Protein AF-A0A3C1FXZ4-F1 (afdb_monomer_lite)

Foldseek 3Di:
DPPDPVVVVVVVVVVVVVVVPPPPPPPPPQFWFKKWKAQADVVVVRTDDIDTHSDLVCQQVVSVVVDVVNVLFMKIWGQDPVRWIWIATSVRDIDTDD

Structure (mmCIF, N/CA/C/O backbone):
data_AF-A0A3C1FXZ4-F1
#
_entry.id   AF-A0A3C1FXZ4-F1
#
loop_
_atom_site.group_PDB
_atom_site.id
_atom_site.type_symbol
_atom_site.label_atom_id
_atom_site.label_alt_id
_atom_site.label_comp_id
_atom_site.label_asym_id
_atom_site.label_entity_id
_atom_site.label_seq_id
_atom_site.pdbx_PDB_ins_code
_atom_site.Cartn_x
_atom_site.Cartn_y
_atom_site.Cartn_z
_atom_site.occupancy
_atom_site.B_iso_or_equiv
_atom_site.auth_seq_id
_atom_site.auth_comp_id
_atom_site.auth_asym_id
_atom_site.auth_atom_id
_atom_site.pdbx_PDB_model_num
ATOM 1 N N . MET A 1 1 ? 22.016 32.317 -68.141 1.00 50.09 1 MET A N 1
ATOM 2 C CA . MET A 1 1 ? 22.184 32.173 -66.675 1.00 50.09 1 MET A CA 1
ATOM 3 C C . MET A 1 1 ? 20.993 31.404 -66.102 1.00 50.09 1 MET A C 1
ATOM 5 O O . MET A 1 1 ? 19.947 32.002 -65.916 1.00 50.09 1 MET A O 1
AT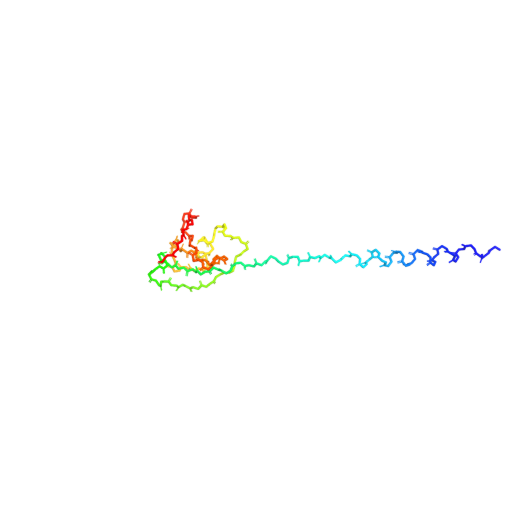OM 9 N N . ARG A 1 2 ? 21.067 30.071 -65.937 1.00 53.06 2 ARG A N 1
ATOM 10 C CA . ARG A 1 2 ? 19.924 29.267 -65.429 1.00 53.06 2 ARG A CA 1
ATOM 11 C C . ARG A 1 2 ? 20.315 27.857 -64.944 1.00 53.06 2 ARG A C 1
ATOM 13 O O . ARG A 1 2 ? 19.572 26.907 -65.144 1.00 53.06 2 ARG A O 1
ATOM 20 N N . ARG A 1 3 ? 21.517 27.681 -64.378 1.00 48.56 3 ARG A N 1
ATOM 21 C CA . ARG A 1 3 ? 22.031 26.344 -63.990 1.00 48.56 3 ARG A CA 1
ATOM 22 C C . ARG A 1 3 ? 22.406 26.183 -62.512 1.00 48.56 3 ARG A C 1
ATOM 24 O O . ARG A 1 3 ? 22.683 25.068 -62.092 1.00 48.56 3 ARG A O 1
ATOM 31 N N . THR A 1 4 ? 22.372 27.248 -61.712 1.00 46.66 4 THR A N 1
ATOM 32 C CA . THR A 1 4 ? 22.908 27.215 -60.337 1.00 46.66 4 THR A CA 1
ATOM 33 C C . THR A 1 4 ? 21.856 26.940 -59.254 1.00 46.66 4 THR A C 1
ATOM 35 O O . THR A 1 4 ? 22.208 26.469 -58.182 1.00 46.66 4 THR A O 1
ATOM 38 N N . ILE A 1 5 ? 20.566 27.165 -59.532 1.00 50.81 5 ILE A N 1
ATOM 39 C CA . ILE A 1 5 ? 19.485 27.080 -58.523 1.00 50.81 5 ILE A CA 1
ATOM 40 C C . ILE A 1 5 ? 19.075 25.622 -58.228 1.00 50.81 5 ILE A C 1
ATOM 42 O O . ILE A 1 5 ? 18.659 25.297 -57.121 1.00 50.81 5 ILE A O 1
ATOM 46 N N . VAL A 1 6 ? 19.257 24.708 -59.187 1.00 49.50 6 VAL A N 1
ATOM 47 C CA . VAL A 1 6 ? 18.753 23.323 -59.087 1.00 49.50 6 VAL A CA 1
ATOM 48 C C . VAL A 1 6 ? 19.588 22.453 -58.133 1.00 49.50 6 VAL A C 1
ATOM 50 O O . VAL A 1 6 ? 19.062 21.530 -57.523 1.00 49.50 6 VAL A O 1
ATOM 53 N N . LYS A 1 7 ? 20.877 22.768 -57.937 1.00 46.19 7 LYS A N 1
ATOM 54 C CA . LYS A 1 7 ? 21.773 21.982 -57.065 1.00 46.19 7 LYS A CA 1
ATOM 55 C C . LYS A 1 7 ? 21.534 22.202 -55.566 1.00 46.19 7 LYS A C 1
ATOM 57 O O . LYS A 1 7 ? 21.790 21.290 -54.791 1.00 46.19 7 LYS A O 1
ATOM 62 N N . GLY A 1 8 ? 21.030 23.371 -55.158 1.00 43.78 8 GLY A N 1
ATOM 63 C CA . GLY A 1 8 ? 2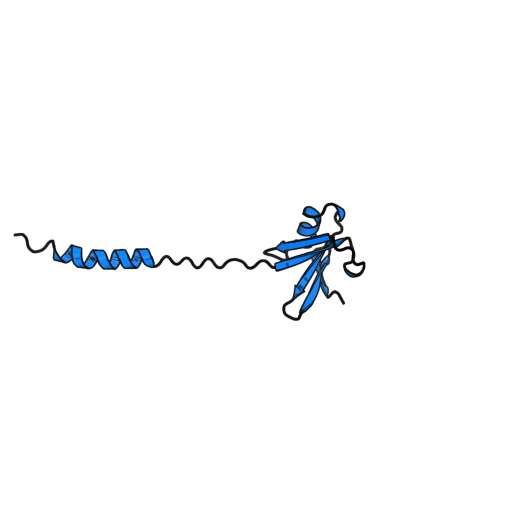0.750 23.664 -53.744 1.00 43.78 8 GLY A CA 1
ATOM 64 C C . GLY A 1 8 ? 19.509 22.941 -53.210 1.00 43.78 8 GLY A C 1
ATOM 65 O O . GLY A 1 8 ? 19.488 22.509 -52.064 1.00 43.78 8 GLY A O 1
ATOM 66 N N . ILE A 1 9 ? 18.501 22.739 -54.062 1.00 50.88 9 ILE A N 1
ATOM 67 C CA . ILE A 1 9 ? 17.213 22.139 -53.678 1.00 50.88 9 ILE A CA 1
ATOM 68 C C . ILE A 1 9 ? 17.340 20.623 -53.462 1.00 50.88 9 ILE A C 1
ATOM 70 O O . ILE A 1 9 ? 16.741 20.078 -52.541 1.00 50.88 9 ILE A O 1
ATOM 74 N N . ILE A 1 10 ? 18.169 19.940 -54.257 1.00 52.41 10 ILE A N 1
ATOM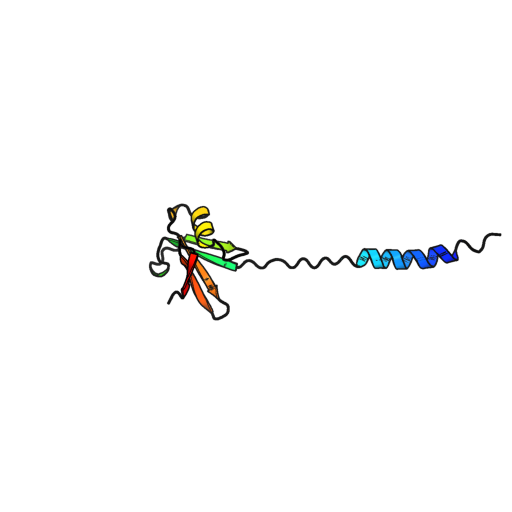 75 C CA . ILE A 1 10 ? 18.297 18.471 -54.220 1.00 52.41 10 ILE A CA 1
ATOM 76 C C . ILE A 1 10 ? 18.998 17.979 -52.939 1.00 52.41 10 ILE A C 1
ATOM 78 O O . ILE A 1 10 ? 18.750 16.862 -52.498 1.00 52.41 10 ILE A O 1
ATOM 82 N N . ILE A 1 11 ? 19.833 18.812 -52.309 1.00 53.47 11 ILE A N 1
ATOM 83 C CA . ILE A 1 11 ? 20.566 18.452 -51.081 1.00 53.47 11 ILE A CA 1
ATOM 84 C C . ILE A 1 11 ? 19.774 18.831 -49.818 1.00 53.47 11 ILE A C 1
ATOM 86 O O . ILE A 1 11 ? 19.856 18.136 -48.809 1.00 53.47 11 ILE A O 1
ATOM 90 N N . PHE A 1 12 ? 18.963 19.892 -49.867 1.00 50.50 12 PHE A N 1
ATOM 91 C CA . PHE A 1 12 ? 18.199 20.358 -48.703 1.00 50.50 12 PHE A CA 1
ATOM 92 C C . PHE A 1 12 ? 16.989 19.474 -48.363 1.00 50.50 12 PHE A C 1
ATOM 94 O O . PHE A 1 12 ? 16.684 19.279 -47.189 1.00 50.50 12 PHE A O 1
ATOM 101 N N . VAL A 1 13 ? 16.317 18.905 -49.367 1.00 56.09 13 VAL A N 1
ATOM 102 C CA . VAL A 1 13 ? 15.109 18.080 -49.175 1.00 56.09 13 VAL A CA 1
ATOM 103 C C . VAL A 1 13 ? 15.355 16.789 -48.367 1.00 56.09 13 VAL A C 1
ATOM 105 O O . VAL A 1 13 ? 14.583 16.543 -47.439 1.00 56.09 13 VAL A O 1
ATOM 108 N N . PRO A 1 14 ? 16.406 15.977 -48.611 1.00 55.22 14 PRO A N 1
ATOM 109 C CA . PRO A 1 14 ? 16.616 14.752 -47.831 1.00 55.22 14 PRO A CA 1
ATOM 110 C C . PRO A 1 14 ? 17.042 15.018 -46.377 1.00 55.22 14 PRO A C 1
ATOM 112 O O . PRO A 1 14 ? 16.708 14.236 -45.491 1.00 55.22 14 PRO A O 1
ATOM 115 N N . ILE A 1 15 ? 17.731 16.132 -46.101 1.00 57.56 15 ILE A N 1
ATOM 116 C CA . ILE A 1 15 ? 18.205 16.477 -44.748 1.00 57.56 15 ILE A CA 1
ATOM 117 C C . ILE A 1 15 ? 17.044 16.940 -43.857 1.00 57.56 15 ILE A C 1
ATOM 119 O O . ILE A 1 15 ? 16.947 16.531 -42.700 1.00 57.56 15 ILE A O 1
ATOM 123 N N . VAL A 1 16 ? 16.124 17.741 -44.404 1.00 57.66 16 VAL A N 1
ATOM 124 C CA . VAL A 1 16 ? 14.911 18.172 -43.688 1.00 57.66 16 VAL A CA 1
ATOM 125 C C . VAL A 1 16 ? 13.966 16.987 -43.443 1.00 57.66 16 VAL A C 1
ATOM 127 O O . VAL A 1 16 ? 13.338 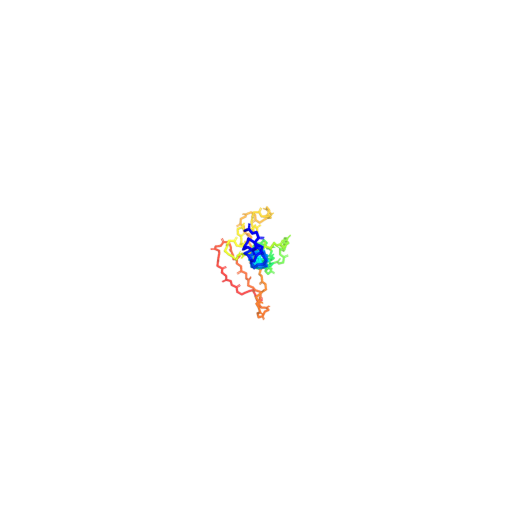16.914 -42.389 1.00 57.66 16 VAL A O 1
ATOM 130 N N . PHE A 1 17 ? 13.917 16.015 -44.361 1.00 59.31 17 PHE A N 1
ATOM 131 C CA . PHE A 1 17 ? 13.110 14.802 -44.200 1.00 59.31 17 PHE A CA 1
ATOM 132 C C . PHE A 1 17 ? 13.644 13.869 -43.095 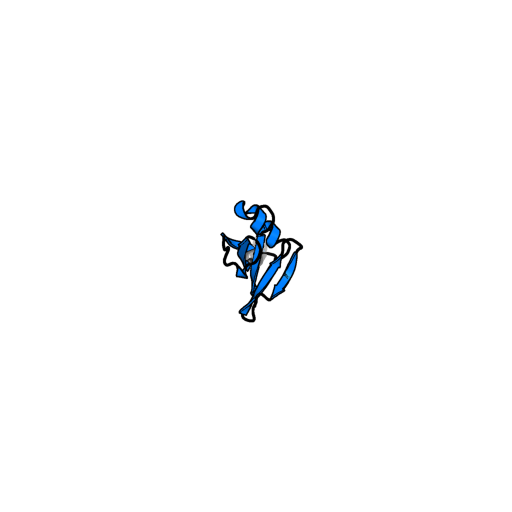1.00 59.31 17 PHE A C 1
ATOM 134 O O . PHE A 1 17 ? 12.856 13.336 -42.318 1.00 59.31 17 PHE A O 1
ATOM 141 N N . CYS A 1 18 ? 14.967 13.735 -42.940 1.00 57.12 18 CYS A N 1
ATOM 142 C CA . CYS A 1 18 ? 15.557 12.978 -41.826 1.00 57.12 18 CYS A CA 1
ATOM 143 C C . CYS A 1 18 ? 15.328 13.633 -40.452 1.00 57.12 18 CYS A C 1
ATOM 145 O O . CYS A 1 18 ? 15.137 12.923 -39.468 1.00 57.12 18 CYS A O 1
ATOM 147 N N . LEU A 1 19 ? 15.307 14.969 -40.367 1.00 56.78 19 LEU A N 1
ATOM 148 C CA . LEU A 1 19 ? 15.052 15.681 -39.106 1.00 56.78 19 LEU A CA 1
ATOM 149 C C . LEU A 1 19 ? 13.593 15.566 -38.628 1.00 56.78 19 LEU A C 1
ATOM 151 O O . LEU A 1 19 ? 13.346 15.630 -37.426 1.00 56.78 19 LEU A O 1
ATOM 155 N N . LEU A 1 20 ? 12.639 15.340 -39.537 1.00 55.56 20 LEU A N 1
ATOM 156 C CA . LEU A 1 20 ? 11.226 15.129 -39.195 1.00 55.56 20 LEU A CA 1
ATOM 157 C C . LEU A 1 20 ? 10.924 13.709 -38.684 1.00 55.56 20 LEU A C 1
ATOM 159 O O . LEU A 1 20 ? 9.959 13.524 -37.950 1.00 55.56 20 LEU A O 1
ATOM 163 N N . LEU A 1 21 ? 11.751 12.715 -39.025 1.00 55.81 21 LEU A N 1
ATOM 164 C CA . LEU A 1 21 ? 11.567 11.319 -38.600 1.00 55.81 21 LEU A CA 1
ATOM 165 C C . LEU A 1 21 ? 12.231 10.994 -37.248 1.00 55.81 21 LEU A C 1
ATOM 167 O O . LEU A 1 21 ? 11.997 9.925 -36.693 1.00 55.81 21 LEU A O 1
ATOM 171 N N . GLY A 1 22 ? 13.045 11.905 -36.701 1.00 55.09 22 GLY A N 1
ATOM 172 C CA . GLY A 1 22 ? 13.795 11.693 -35.455 1.00 55.09 22 GLY A CA 1
ATOM 173 C C . GLY A 1 22 ? 12.995 11.867 -34.159 1.00 55.09 22 GLY A C 1
ATOM 174 O O . GLY A 1 22 ? 13.556 11.722 -33.078 1.00 55.09 22 GLY A O 1
ATOM 175 N N . GLN A 1 23 ? 11.701 12.183 -34.233 1.00 55.22 23 GLN A N 1
ATOM 176 C CA . GLN A 1 23 ? 10.847 12.405 -33.062 1.00 55.22 23 GLN A CA 1
ATOM 177 C C . GLN A 1 23 ? 10.175 11.092 -32.619 1.00 55.22 23 GLN A C 1
ATOM 179 O O . GLN A 1 23 ? 8.965 11.045 -32.412 1.00 55.22 23 GLN A O 1
ATOM 184 N N . VAL A 1 24 ? 10.936 10.002 -32.477 1.00 57.09 24 VAL A N 1
ATOM 185 C CA . VAL A 1 24 ? 10.467 8.860 -31.676 1.00 57.09 24 VAL A CA 1
ATOM 186 C C . VAL A 1 24 ? 10.569 9.269 -30.213 1.00 57.09 24 VAL A C 1
ATOM 188 O O . VAL A 1 24 ? 11.563 9.031 -29.534 1.00 57.09 24 VAL A O 1
ATOM 191 N N . ILE A 1 25 ? 9.546 9.982 -29.743 1.00 59.84 25 ILE A N 1
ATOM 192 C CA . ILE A 1 25 ? 9.331 10.202 -28.319 1.00 59.84 25 ILE A CA 1
ATOM 193 C C . ILE A 1 25 ? 9.017 8.821 -27.754 1.00 59.84 25 ILE A C 1
ATOM 195 O O . ILE A 1 25 ? 7.915 8.304 -27.932 1.00 59.84 25 ILE A O 1
ATOM 199 N N . SER A 1 26 ? 10.011 8.193 -27.132 1.00 59.25 26 SER A N 1
ATOM 200 C CA . SER A 1 26 ? 9.815 6.983 -26.346 1.00 59.25 26 SER A CA 1
ATOM 201 C C . SER A 1 26 ? 8.881 7.336 -25.193 1.00 59.25 26 SER A C 1
ATOM 203 O O . SER A 1 26 ? 9.315 7.864 -24.169 1.00 59.25 26 SER A O 1
ATOM 205 N N . ALA A 1 27 ? 7.585 7.098 -25.380 1.00 59.00 27 ALA A N 1
ATOM 206 C CA . ALA A 1 27 ? 6.620 7.080 -24.299 1.00 59.00 27 ALA A CA 1
ATOM 207 C C . ALA A 1 27 ? 6.977 5.880 -23.417 1.00 59.00 27 ALA A C 1
ATOM 209 O O . ALA A 1 27 ? 6.539 4.760 -23.665 1.00 59.00 27 ALA A O 1
ATOM 210 N N . GLN A 1 28 ? 7.849 6.101 -22.434 1.00 59.56 28 GLN A N 1
ATOM 211 C CA . GLN A 1 28 ? 7.992 5.180 -21.316 1.00 59.56 28 GLN A CA 1
ATOM 212 C C . GLN A 1 28 ? 6.655 5.239 -20.578 1.00 59.56 28 GLN A C 1
ATOM 214 O O . GLN A 1 28 ? 6.390 6.191 -19.844 1.00 59.56 28 GLN A O 1
ATOM 219 N N . GLY A 1 29 ? 5.760 4.299 -20.884 1.00 58.22 29 GLY A N 1
ATOM 220 C CA . GLY A 1 29 ? 4.550 4.110 -20.101 1.00 58.22 29 GLY A CA 1
ATOM 221 C C . GLY A 1 29 ? 4.982 3.821 -18.671 1.00 58.22 29 GLY A C 1
ATOM 222 O O . GLY A 1 29 ? 5.787 2.922 -18.452 1.00 58.22 29 GLY A O 1
ATOM 223 N N . ALA A 1 30 ? 4.521 4.627 -17.717 1.00 65.12 30 ALA A N 1
ATOM 224 C CA . ALA A 1 30 ? 4.693 4.289 -16.315 1.00 65.12 30 ALA A CA 1
ATOM 225 C C . ALA A 1 30 ? 3.889 3.008 -16.065 1.00 65.12 30 ALA A C 1
ATOM 227 O O . ALA A 1 30 ? 2.673 3.010 -16.248 1.00 65.12 30 ALA A O 1
ATOM 228 N N . GLU A 1 31 ? 4.566 1.914 -15.726 1.00 80.00 31 GLU A N 1
ATOM 229 C CA . GLU A 1 31 ? 3.903 0.672 -15.337 1.00 80.00 31 GLU A CA 1
ATOM 230 C C . GLU A 1 31 ? 3.277 0.889 -13.955 1.00 80.00 31 GLU A C 1
ATOM 232 O O . GLU A 1 31 ? 3.950 1.319 -13.013 1.00 80.00 31 GLU A O 1
ATOM 237 N N . GLY A 1 32 ? 1.963 0.692 -13.853 1.00 85.81 32 GLY A N 1
ATOM 238 C CA . GLY A 1 32 ? 1.257 0.790 -12.587 1.00 85.81 32 GLY A CA 1
ATOM 239 C C . GLY A 1 32 ? 1.543 -0.427 -11.710 1.00 85.81 32 GLY A C 1
ATOM 240 O O . GLY A 1 32 ? 1.715 -1.546 -12.185 1.00 85.81 32 GLY A O 1
ATOM 241 N N . THR A 1 33 ? 1.615 -0.208 -10.402 1.00 91.81 33 THR A N 1
ATOM 242 C CA . THR A 1 33 ? 1.688 -1.268 -9.398 1.00 91.81 33 THR A CA 1
ATOM 243 C C . THR A 1 33 ? 0.270 -1.612 -8.942 1.00 91.81 33 THR A C 1
ATOM 245 O O . THR A 1 33 ? -0.422 -0.722 -8.432 1.00 91.81 33 THR A O 1
ATOM 248 N N . PRO A 1 34 ? -0.185 -2.867 -9.100 1.00 94.50 34 PRO A N 1
ATOM 249 C CA . PRO A 1 34 ? -1.458 -3.295 -8.545 1.00 94.50 34 PRO A CA 1
ATOM 250 C C . PRO A 1 34 ? -1.354 -3.381 -7.019 1.00 94.50 34 PRO A C 1
ATOM 252 O O . PRO A 1 34 ? -0.407 -3.947 -6.474 1.00 94.50 34 PRO A O 1
ATOM 255 N N . LEU A 1 35 ? -2.339 -2.813 -6.335 1.00 95.38 35 LEU A N 1
ATOM 256 C CA . LEU A 1 35 ? -2.516 -2.883 -4.893 1.00 95.38 35 LEU A CA 1
ATOM 257 C C . LEU A 1 35 ? -3.834 -3.582 -4.580 1.00 95.38 35 LEU A C 1
ATOM 259 O O . LEU A 1 35 ? -4.850 -3.248 -5.181 1.00 95.38 35 LEU A O 1
ATOM 263 N N . SER A 1 36 ? -3.841 -4.439 -3.572 1.00 96.19 36 SER A N 1
ATOM 264 C CA . SER A 1 36 ? -5.041 -5.005 -2.963 1.00 96.19 36 SER A CA 1
ATOM 265 C C . SER A 1 36 ? -5.423 -4.205 -1.718 1.00 96.19 36 SER A C 1
ATOM 267 O O . SER A 1 36 ? -4.579 -3.922 -0.864 1.00 96.19 36 SER A O 1
ATOM 269 N N . CYS A 1 37 ? -6.690 -3.815 -1.612 1.00 96.12 37 CYS A N 1
ATOM 270 C CA . CYS A 1 37 ? -7.211 -3.014 -0.507 1.00 96.12 37 CYS A CA 1
ATOM 271 C C . CYS A 1 37 ? -7.995 -3.885 0.483 1.00 96.12 37 CYS A C 1
ATOM 273 O O . CYS A 1 37 ? -8.868 -4.656 0.081 1.00 96.12 37 CYS A O 1
ATOM 275 N N . TYR A 1 38 ? -7.729 -3.698 1.776 1.00 95.25 38 TYR A N 1
ATOM 276 C CA . TYR A 1 38 ? -8.363 -4.430 2.876 1.00 95.25 38 TYR A CA 1
ATOM 277 C C . TYR A 1 38 ? -8.909 -3.470 3.935 1.00 95.25 38 TYR A C 1
ATOM 279 O O . TYR A 1 38 ? -8.315 -2.416 4.177 1.00 95.25 38 TYR A O 1
ATOM 287 N N . VAL A 1 39 ? -10.005 -3.836 4.606 1.00 94.06 39 VAL A N 1
ATOM 288 C CA . VAL A 1 39 ? -10.478 -3.126 5.807 1.00 94.06 39 VAL A CA 1
ATOM 289 C C . VAL A 1 39 ? -9.661 -3.576 7.015 1.00 94.06 39 VAL A C 1
ATOM 291 O O . VAL A 1 39 ? -9.721 -4.737 7.407 1.00 94.06 39 VAL A O 1
ATOM 294 N N . GLY A 1 40 ? -8.949 -2.657 7.667 1.00 88.88 40 GLY A N 1
ATOM 295 C CA . GLY A 1 40 ? -8.181 -2.983 8.866 1.00 88.88 40 GLY A CA 1
ATOM 296 C C . GLY A 1 40 ? -6.986 -3.886 8.560 1.00 88.88 40 GLY A C 1
ATOM 297 O O . GLY A 1 40 ? -6.126 -3.497 7.767 1.00 88.88 40 GLY A O 1
ATOM 298 N N . ASN A 1 41 ? -6.899 -5.042 9.229 1.00 87.12 41 ASN A N 1
ATOM 299 C CA . ASN A 1 41 ? -5.794 -5.980 9.042 1.00 87.12 41 ASN A CA 1
ATOM 300 C C . ASN A 1 41 ? -6.058 -6.881 7.813 1.00 87.12 41 ASN A C 1
ATOM 302 O O . ASN A 1 41 ? -7.106 -7.528 7.771 1.00 87.12 41 ASN A O 1
ATOM 306 N N . PRO A 1 42 ? -5.140 -6.958 6.831 1.00 87.12 42 PRO A N 1
ATOM 307 C CA . PRO A 1 42 ? -5.236 -7.913 5.723 1.00 87.12 42 PRO A CA 1
ATOM 308 C C . PRO A 1 42 ? -5.388 -9.381 6.160 1.00 87.12 42 PRO A C 1
ATOM 310 O O . PRO A 1 42 ? -6.034 -10.141 5.443 1.00 87.12 42 PRO A O 1
ATOM 313 N N . ASP A 1 43 ? -4.881 -9.777 7.334 1.00 87.69 43 ASP A N 1
ATOM 314 C CA . ASP A 1 43 ? -4.992 -11.161 7.833 1.00 87.69 43 ASP A CA 1
ATOM 315 C C . ASP A 1 43 ? -6.424 -11.570 8.215 1.00 87.69 43 ASP A C 1
ATOM 317 O O . ASP A 1 43 ? -6.733 -12.758 8.314 1.00 87.69 43 ASP A O 1
ATOM 321 N N . ASP A 1 44 ? -7.313 -10.593 8.412 1.00 87.75 44 ASP A N 1
ATOM 322 C CA . ASP A 1 44 ? -8.723 -10.832 8.736 1.00 87.75 44 ASP A CA 1
ATOM 323 C C . ASP A 1 44 ? -9.569 -11.151 7.481 1.00 87.75 44 ASP A C 1
ATOM 325 O O . ASP A 1 44 ? -10.791 -11.266 7.576 1.00 87.75 44 ASP A O 1
ATOM 329 N N . ASP A 1 45 ? -8.934 -11.264 6.305 1.00 81.81 45 ASP A N 1
ATOM 330 C CA . ASP A 1 45 ? -9.537 -11.578 4.997 1.00 81.81 45 ASP A CA 1
ATOM 331 C C . ASP A 1 45 ? -10.662 -10.610 4.571 1.00 81.81 45 ASP A C 1
ATOM 333 O O . ASP A 1 45 ? -11.586 -10.941 3.827 1.00 81.81 45 ASP A O 1
ATOM 337 N N . GLN A 1 46 ? -10.587 -9.357 5.031 1.00 90.94 46 GLN A N 1
ATOM 338 C CA . GLN A 1 46 ? -11.544 -8.300 4.683 1.00 90.94 46 GLN A CA 1
ATOM 339 C C . GLN A 1 46 ? -11.151 -7.576 3.390 1.00 90.94 46 GLN A C 1
ATOM 341 O O . GLN A 1 46 ? -10.965 -6.356 3.367 1.00 90.94 46 GLN A O 1
ATOM 346 N N . TYR A 1 47 ? -10.988 -8.344 2.315 1.00 94.06 47 TYR A N 1
ATOM 347 C CA . TYR A 1 47 ? -10.648 -7.835 0.989 1.00 94.06 47 TYR A CA 1
ATOM 348 C C . TYR A 1 47 ? -11.798 -7.027 0.368 1.00 94.06 47 TYR A C 1
ATOM 350 O O . TYR A 1 47 ? -12.957 -7.441 0.401 1.00 94.06 47 TYR A O 1
ATOM 358 N N . LEU A 1 48 ? -11.465 -5.886 -0.240 1.00 94.62 48 LEU A N 1
ATOM 359 C CA . LEU A 1 48 ? -12.429 -4.999 -0.904 1.00 94.62 48 LEU A CA 1
ATOM 360 C C . LEU A 1 48 ? -12.297 -4.995 -2.424 1.00 94.62 48 LEU A C 1
ATOM 362 O O . LEU A 1 48 ? -13.293 -4.853 -3.133 1.00 94.62 48 LEU A O 1
ATOM 366 N N . GLY A 1 49 ? -11.071 -5.113 -2.925 1.00 94.81 49 GLY A N 1
ATOM 367 C CA . GLY A 1 49 ? -10.776 -4.991 -4.344 1.00 94.81 49 GLY A CA 1
ATOM 368 C C . GLY A 1 49 ? -9.368 -4.472 -4.603 1.00 94.81 49 GLY A C 1
ATOM 369 O O . GLY A 1 49 ? -8.643 -4.099 -3.677 1.00 94.81 49 GLY A O 1
ATOM 370 N N . ASP A 1 50 ? -9.005 -4.398 -5.881 1.00 96.06 50 ASP A N 1
ATOM 371 C CA . ASP A 1 50 ? -7.693 -3.926 -6.318 1.00 96.06 50 ASP A CA 1
ATOM 372 C C . ASP A 1 50 ? -7.747 -2.498 -6.878 1.00 96.06 50 ASP A C 1
ATOM 374 O O . ASP A 1 50 ? -8.772 -2.038 -7.390 1.00 96.06 50 ASP A O 1
ATOM 378 N N . VAL A 1 51 ? -6.629 -1.782 -6.785 1.00 94.81 51 VAL A N 1
ATOM 379 C CA . VAL A 1 51 ? -6.397 -0.474 -7.410 1.00 94.81 51 VAL A CA 1
ATOM 380 C C . VAL A 1 51 ? -5.009 -0.449 -8.033 1.00 94.81 51 VAL A C 1
ATOM 382 O O . VAL A 1 51 ? -4.068 -1.011 -7.488 1.00 94.81 51 VAL A O 1
ATOM 385 N N . GLU A 1 52 ? -4.849 0.231 -9.160 1.00 94.06 52 GLU A N 1
ATOM 386 C CA . GLU A 1 52 ? -3.540 0.410 -9.789 1.00 94.06 52 GLU A CA 1
ATOM 387 C C . GLU A 1 52 ? -2.986 1.798 -9.451 1.00 94.06 52 GLU A C 1
ATOM 389 O O . GLU A 1 52 ? -3.685 2.808 -9.579 1.00 94.06 52 GLU A O 1
ATOM 394 N N . VAL A 1 53 ? -1.732 1.860 -8.993 1.00 92.06 53 VAL A N 1
ATOM 395 C CA . VAL A 1 53 ? -1.074 3.120 -8.624 1.00 92.06 53 VAL A CA 1
ATOM 396 C C . VAL A 1 53 ? 0.282 3.262 -9.295 1.00 92.06 53 VAL A C 1
ATOM 398 O O . VAL A 1 53 ? 1.028 2.305 -9.433 1.00 92.06 53 VAL A O 1
ATOM 401 N N . PHE A 1 54 ? 0.660 4.489 -9.642 1.00 90.81 54 PHE A N 1
ATOM 402 C CA . PHE A 1 54 ? 2.002 4.783 -10.168 1.00 90.81 54 PHE A CA 1
ATOM 403 C C . PHE A 1 54 ? 3.025 5.074 -9.061 1.00 90.81 54 PHE A C 1
ATOM 405 O O . PHE A 1 54 ? 4.216 5.218 -9.317 1.00 90.81 54 PHE A O 1
ATOM 412 N N . THR A 1 55 ? 2.557 5.226 -7.821 1.00 89.69 55 THR A N 1
ATOM 413 C CA . THR A 1 55 ? 3.398 5.460 -6.651 1.00 89.69 55 THR A CA 1
ATOM 414 C C . THR A 1 55 ? 2.756 4.850 -5.415 1.00 89.69 55 THR A C 1
ATOM 416 O O . THR A 1 55 ? 1.550 4.966 -5.206 1.00 89.69 55 THR A O 1
ATOM 419 N N . LEU A 1 56 ? 3.581 4.233 -4.570 1.00 90.69 56 LEU A N 1
ATOM 420 C CA . LEU A 1 56 ? 3.159 3.689 -3.278 1.00 90.69 56 LEU A CA 1
ATOM 421 C C . LEU A 1 56 ? 2.873 4.792 -2.243 1.00 90.69 56 LEU A C 1
ATOM 423 O O . LEU A 1 56 ? 2.266 4.536 -1.201 1.00 90.69 56 LEU A O 1
ATOM 427 N N . ALA A 1 57 ? 3.294 6.033 -2.514 1.00 90.69 57 ALA A N 1
ATOM 428 C CA . ALA A 1 57 ? 3.025 7.165 -1.641 1.00 90.69 57 ALA A CA 1
ATOM 429 C C . ALA A 1 57 ? 1.511 7.423 -1.557 1.00 90.69 57 ALA A C 1
ATOM 431 O O . ALA A 1 57 ? 0.868 7.802 -2.533 1.00 90.69 57 ALA A O 1
ATOM 432 N N . GLY A 1 58 ? 0.937 7.230 -0.367 1.00 90.06 58 GLY A N 1
ATOM 433 C CA . GLY A 1 58 ? -0.497 7.417 -0.145 1.00 90.06 58 GLY A CA 1
ATOM 434 C C . GLY A 1 58 ? -1.377 6.264 -0.637 1.00 90.06 58 GLY A C 1
ATOM 435 O O . GLY A 1 58 ? -2.582 6.461 -0.762 1.00 90.06 58 GLY A O 1
ATOM 436 N N . ALA A 1 59 ? -0.818 5.073 -0.868 1.00 93.56 59 ALA A N 1
ATOM 437 C CA . ALA A 1 59 ? -1.552 3.856 -1.230 1.00 93.56 59 ALA A CA 1
ATOM 438 C C . ALA A 1 59 ? -2.785 3.595 -0.338 1.00 93.56 59 ALA A C 1
ATOM 440 O O . ALA A 1 59 ? -3.904 3.480 -0.837 1.00 93.56 59 ALA A O 1
ATOM 441 N N . ALA A 1 60 ? -2.618 3.626 0.990 1.00 91.88 60 ALA A N 1
ATOM 442 C CA . ALA A 1 60 ? -3.728 3.488 1.940 1.00 91.88 60 ALA A CA 1
ATOM 443 C C . ALA A 1 60 ? -4.787 4.598 1.788 1.00 91.88 60 ALA A C 1
ATOM 445 O O . ALA A 1 60 ? -5.987 4.350 1.904 1.00 91.88 60 ALA A O 1
ATOM 446 N N . SER A 1 61 ? -4.374 5.833 1.476 1.00 93.69 61 SER A N 1
ATOM 447 C CA . SER A 1 61 ? -5.311 6.931 1.201 1.00 93.69 61 SER A CA 1
ATOM 448 C C . SER A 1 61 ? -6.097 6.691 -0.087 1.00 93.69 61 SER A C 1
ATOM 450 O O . SER A 1 61 ? -7.286 6.994 -0.130 1.00 93.69 61 SER A O 1
ATOM 452 N N . ILE A 1 62 ? -5.467 6.126 -1.120 1.00 94.75 62 ILE A N 1
ATOM 453 C CA . ILE A 1 62 ? -6.146 5.755 -2.365 1.00 94.75 62 ILE A CA 1
ATOM 454 C C . ILE A 1 62 ? -7.216 4.704 -2.073 1.00 94.75 62 ILE A C 1
ATOM 456 O O . ILE A 1 62 ? -8.373 4.954 -2.396 1.00 94.75 62 ILE A O 1
ATOM 460 N N . CYS A 1 63 ? -6.876 3.615 -1.377 1.00 95.12 63 CYS A N 1
ATOM 461 C CA . CYS A 1 63 ? -7.856 2.605 -0.971 1.00 95.12 63 CYS A CA 1
ATOM 462 C C . CYS A 1 63 ? -9.029 3.225 -0.192 1.00 95.12 63 CYS A C 1
ATOM 464 O O . CYS A 1 63 ? -10.181 2.977 -0.531 1.00 95.12 63 CYS A O 1
ATOM 466 N N . ASN A 1 64 ? -8.752 4.107 0.776 1.00 94.56 64 ASN A N 1
ATOM 467 C CA . ASN A 1 64 ? -9.790 4.785 1.565 1.00 94.56 64 ASN A CA 1
ATOM 468 C C . ASN A 1 64 ? -10.710 5.701 0.741 1.00 94.56 64 ASN A C 1
ATOM 470 O O . ASN A 1 64 ? -11.852 5.929 1.127 1.00 94.56 64 ASN A O 1
ATOM 474 N N . ARG A 1 65 ? -10.217 6.278 -0.362 1.00 94.12 65 ARG A N 1
ATOM 475 C CA . ARG A 1 65 ? -11.036 7.105 -1.264 1.00 94.12 65 ARG A CA 1
ATOM 476 C C . ARG A 1 65 ? -11.817 6.268 -2.269 1.00 94.12 65 ARG A C 1
ATOM 478 O O . ARG A 1 65 ? -12.884 6.699 -2.694 1.00 94.12 65 ARG A O 1
ATOM 485 N N . THR A 1 66 ? -11.272 5.123 -2.670 1.00 95.44 66 THR A N 1
ATOM 486 C CA . THR A 1 66 ? -11.910 4.211 -3.624 1.00 95.44 66 THR A CA 1
ATOM 487 C C . THR A 1 66 ? -13.022 3.408 -2.956 1.00 95.44 66 THR A C 1
ATOM 489 O O . THR A 1 66 ? -14.106 3.287 -3.522 1.00 95.44 66 THR A O 1
ATOM 492 N N . TYR A 1 67 ? -12.778 2.903 -1.746 1.00 94.62 67 TYR A N 1
ATOM 493 C CA . TYR A 1 67 ? -13.705 2.051 -1.013 1.00 94.62 67 TYR A CA 1
ATOM 494 C C . TYR A 1 67 ? -14.199 2.751 0.256 1.00 94.62 67 TYR A C 1
ATOM 496 O O . TYR A 1 67 ? -13.464 2.906 1.233 1.00 94.62 67 TYR A O 1
ATOM 504 N N . SER A 1 68 ? -15.473 3.152 0.254 1.00 90.88 68 SER A N 1
ATOM 505 C CA . SER A 1 68 ? -16.126 3.804 1.401 1.00 90.88 68 SER A CA 1
ATOM 506 C C . SER A 1 68 ? -16.172 2.927 2.650 1.00 90.88 68 SER A C 1
ATOM 508 O O . SER A 1 68 ? -16.182 3.443 3.767 1.00 90.88 68 SER A O 1
ATOM 510 N N . ASP A 1 69 ? -16.164 1.610 2.461 1.00 89.38 69 ASP A N 1
ATOM 511 C CA . ASP A 1 69 ? -16.368 0.618 3.519 1.00 89.38 69 ASP A CA 1
ATOM 512 C C . ASP A 1 69 ? -15.225 0.613 4.544 1.00 89.38 69 ASP A C 1
ATOM 514 O O . ASP A 1 69 ? -15.410 0.217 5.694 1.00 89.38 69 ASP A O 1
ATOM 518 N N . CYS A 1 70 ? -14.064 1.157 4.173 1.00 87.50 70 CYS A N 1
ATOM 519 C CA . CYS A 1 70 ? -12.932 1.297 5.076 1.00 87.50 70 CYS A CA 1
ATOM 520 C C . CYS A 1 70 ? -13.110 2.341 6.174 1.00 87.50 70 CYS A C 1
ATOM 522 O O . CYS A 1 70 ? -12.408 2.258 7.178 1.00 87.50 70 CYS A O 1
ATOM 524 N N . ASN A 1 71 ? -13.972 3.351 5.998 1.00 89.56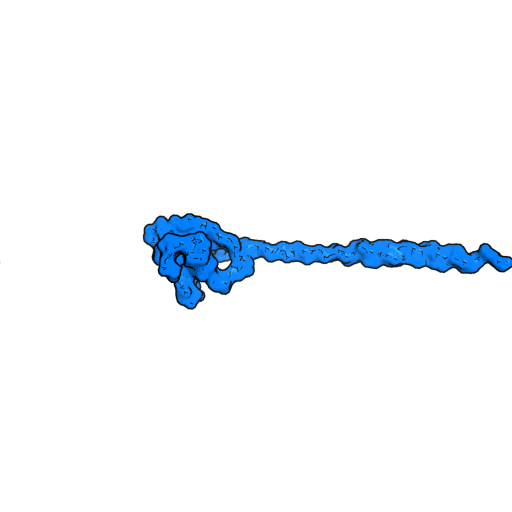 71 ASN A N 1
ATOM 525 C CA . ASN A 1 71 ? -14.139 4.448 6.964 1.00 89.56 71 ASN A CA 1
ATOM 526 C C . ASN A 1 71 ? -12.809 5.094 7.430 1.00 89.56 71 ASN A C 1
ATOM 528 O O . ASN A 1 71 ? -12.667 5.478 8.590 1.00 89.56 71 ASN A O 1
ATOM 532 N N . GLY A 1 72 ? -11.813 5.203 6.543 1.00 90.75 72 GLY A N 1
ATOM 533 C CA . GLY A 1 72 ? -10.487 5.740 6.879 1.00 90.75 72 GLY A CA 1
ATOM 534 C C . GLY A 1 72 ? -9.480 4.705 7.399 1.00 90.75 72 GLY A C 1
ATOM 535 O O . GLY A 1 72 ? -8.333 5.069 7.647 1.00 90.75 72 GLY A O 1
ATOM 536 N N . ASN A 1 73 ? -9.876 3.435 7.532 1.00 93.19 73 ASN A N 1
ATOM 537 C CA . ASN A 1 73 ? -9.066 2.344 8.073 1.00 93.19 73 ASN A CA 1
ATOM 538 C C . ASN A 1 73 ? -8.576 1.320 7.026 1.00 93.19 73 ASN A C 1
ATOM 540 O O . ASN A 1 73 ? -8.343 0.163 7.366 1.00 93.19 73 ASN A O 1
ATOM 544 N N . CYS A 1 74 ? -8.457 1.695 5.747 1.00 94.06 74 CYS A N 1
ATOM 545 C CA . CYS A 1 74 ? -7.909 0.779 4.742 1.00 94.06 74 CYS A CA 1
ATOM 546 C C . CYS A 1 74 ? -6.410 0.527 4.944 1.00 94.06 74 CYS A C 1
ATOM 548 O O . CYS A 1 74 ? -5.635 1.474 5.109 1.00 94.06 74 CYS A O 1
ATOM 550 N N . THR A 1 75 ? -6.012 -0.724 4.735 1.00 95.50 75 THR A N 1
ATOM 551 C CA . THR A 1 75 ? -4.633 -1.126 4.445 1.00 95.50 75 THR A CA 1
ATOM 552 C C . THR A 1 75 ? -4.501 -1.431 2.955 1.00 95.50 75 THR A C 1
ATOM 554 O O . THR A 1 75 ? -5.391 -2.037 2.358 1.00 95.50 75 THR A O 1
ATOM 557 N N . ALA A 1 76 ? -3.398 -1.000 2.346 1.00 96.12 76 ALA A N 1
ATOM 558 C CA . ALA A 1 76 ? -3.076 -1.306 0.954 1.00 96.12 76 ALA A CA 1
ATOM 559 C C . ALA A 1 76 ? -1.894 -2.275 0.896 1.00 96.12 76 ALA A C 1
ATOM 561 O O . ALA A 1 76 ? -0.851 -1.970 1.467 1.00 96.12 76 ALA A O 1
ATOM 562 N N . CYS A 1 77 ? -2.023 -3.397 0.196 1.00 96.50 77 CYS A N 1
ATOM 563 C CA . CYS A 1 77 ? -0.968 -4.398 0.068 1.00 96.50 77 CYS A CA 1
ATOM 564 C C . CYS A 1 77 ? -0.573 -4.619 -1.391 1.00 96.50 77 CYS A C 1
ATOM 566 O O . CYS A 1 77 ? -1.406 -4.513 -2.281 1.00 96.50 77 CYS A O 1
ATOM 568 N N . TYR A 1 78 ? 0.687 -4.951 -1.646 1.00 95.62 78 TYR A N 1
ATOM 569 C CA . TYR A 1 78 ? 1.187 -5.307 -2.973 1.00 95.62 78 TYR A CA 1
ATOM 570 C C . TYR A 1 78 ? 2.209 -6.431 -2.876 1.00 95.62 78 TYR A C 1
ATOM 572 O O . TYR A 1 78 ? 2.762 -6.690 -1.808 1.00 95.62 78 TYR A O 1
ATOM 580 N N . ILE A 1 79 ? 2.459 -7.097 -3.999 1.00 94.75 79 ILE A N 1
ATOM 581 C CA . ILE A 1 79 ? 3.484 -8.135 -4.091 1.00 94.75 79 ILE A CA 1
ATOM 582 C C . ILE A 1 79 ? 4.786 -7.484 -4.557 1.00 94.75 79 ILE A C 1
ATOM 584 O O . ILE A 1 79 ? 4.833 -6.887 -5.634 1.00 94.75 79 ILE A O 1
ATOM 588 N N . ALA A 1 80 ? 5.826 -7.556 -3.729 1.00 92.56 80 ALA A N 1
ATOM 589 C CA . ALA A 1 80 ? 7.165 -7.102 -4.080 1.00 92.56 80 ALA A CA 1
ATOM 590 C C . ALA A 1 80 ? 7.841 -8.072 -5.066 1.00 92.56 80 ALA A C 1
ATOM 592 O O . ALA A 1 80 ? 7.377 -9.188 -5.294 1.00 92.56 80 ALA A O 1
ATOM 593 N N . GLU A 1 81 ? 8.964 -7.655 -5.656 1.00 90.75 81 GLU A N 1
ATOM 594 C CA . GLU A 1 81 ? 9.684 -8.444 -6.672 1.00 90.75 81 GLU A CA 1
ATOM 595 C C . GLU A 1 81 ? 10.168 -9.812 -6.161 1.00 90.75 81 GLU A C 1
ATOM 597 O O . GLU A 1 81 ? 10.322 -10.750 -6.941 1.00 90.75 81 GLU A O 1
ATOM 602 N N . ASP A 1 82 ? 10.390 -9.944 -4.852 1.00 93.31 82 ASP A N 1
ATOM 603 C CA . ASP A 1 82 ? 10.777 -11.194 -4.193 1.00 93.31 82 ASP A CA 1
ATOM 604 C C . ASP A 1 82 ? 9.584 -12.112 -3.863 1.00 93.31 82 ASP A C 1
ATOM 606 O O . ASP A 1 82 ? 9.771 -13.201 -3.319 1.00 93.31 82 ASP A O 1
ATOM 610 N N . GLY A 1 83 ? 8.363 -11.691 -4.203 1.00 92.00 83 GLY A N 1
ATOM 611 C CA . GLY A 1 83 ? 7.120 -12.402 -3.919 1.00 92.00 83 GLY A CA 1
ATOM 612 C C . GLY A 1 83 ? 6.556 -12.152 -2.520 1.00 92.00 83 GLY A C 1
ATOM 613 O O . GLY A 1 83 ? 5.512 -12.715 -2.193 1.00 92.00 83 GLY A O 1
ATOM 614 N N . SER A 1 84 ? 7.201 -11.323 -1.693 1.00 94.44 84 SER A N 1
ATOM 615 C CA . SER A 1 84 ? 6.664 -10.955 -0.382 1.00 94.44 84 SER A CA 1
ATOM 616 C C . SER A 1 84 ? 5.471 -10.005 -0.516 1.00 94.44 84 SER A C 1
ATOM 618 O O . SER A 1 84 ? 5.449 -9.122 -1.376 1.00 94.44 84 SER A O 1
ATOM 620 N N . GLN A 1 85 ? 4.459 -10.179 0.339 1.00 94.38 85 GLN A N 1
ATOM 621 C CA . GLN A 1 85 ? 3.346 -9.238 0.420 1.00 94.38 85 GLN A CA 1
ATOM 622 C C . GLN A 1 85 ? 3.731 -8.094 1.359 1.00 94.38 85 GLN A C 1
ATOM 624 O O . GLN A 1 85 ? 3.951 -8.296 2.553 1.00 94.38 85 GLN A O 1
ATOM 629 N N . ILE A 1 86 ? 3.819 -6.884 0.817 1.00 95.69 86 ILE A N 1
ATOM 630 C CA . ILE A 1 86 ? 4.110 -5.672 1.578 1.00 95.69 86 ILE A CA 1
ATOM 631 C C . ILE A 1 86 ? 2.822 -4.885 1.740 1.00 95.69 86 ILE A C 1
ATOM 633 O O . ILE A 1 86 ? 2.177 -4.527 0.757 1.00 95.69 86 ILE A O 1
ATOM 637 N N . CYS A 1 87 ? 2.472 -4.582 2.982 1.00 95.62 87 CYS A N 1
ATOM 638 C CA . CYS A 1 87 ? 1.285 -3.825 3.334 1.00 95.62 87 CYS A CA 1
ATOM 639 C C . CYS A 1 87 ? 1.652 -2.447 3.879 1.00 95.62 87 CYS A C 1
ATOM 641 O O . CYS A 1 87 ? 2.685 -2.254 4.519 1.00 95.62 87 CYS A O 1
ATOM 643 N N . ILE A 1 88 ? 0.794 -1.474 3.595 1.00 95.38 88 ILE A N 1
ATOM 644 C CA . ILE A 1 88 ? 0.928 -0.068 3.952 1.00 95.38 88 ILE A CA 1
ATOM 645 C C . ILE A 1 88 ? -0.299 0.304 4.773 1.00 95.38 88 ILE A C 1
ATOM 647 O O . ILE A 1 88 ? -1.419 0.302 4.254 1.00 95.38 88 ILE A O 1
ATOM 651 N N . ASP A 1 89 ? -0.084 0.611 6.049 1.00 92.06 89 ASP A N 1
ATOM 652 C CA . ASP A 1 89 ? -1.163 1.011 6.949 1.00 92.06 89 ASP A CA 1
ATOM 653 C C . ASP A 1 89 ? -1.629 2.458 6.705 1.00 92.06 89 ASP A C 1
ATOM 655 O O . ASP A 1 89 ? -1.070 3.218 5.907 1.00 92.06 89 ASP A O 1
ATOM 659 N N . VAL A 1 90 ? -2.657 2.865 7.448 1.00 90.75 90 VAL A N 1
ATOM 660 C CA . VAL A 1 90 ? -3.243 4.214 7.402 1.00 90.75 90 VAL A CA 1
ATOM 661 C C . VAL A 1 90 ? -2.264 5.336 7.753 1.00 90.75 90 VAL A C 1
ATOM 663 O O . VAL A 1 90 ? -2.473 6.482 7.357 1.00 90.75 90 VAL A O 1
ATOM 666 N N . THR A 1 91 ? -1.198 5.029 8.494 1.00 90.75 91 THR A N 1
ATOM 667 C CA . THR A 1 91 ? -0.141 5.984 8.853 1.00 90.75 91 THR A CA 1
ATOM 668 C C . THR A 1 91 ? 0.929 6.093 7.766 1.00 90.75 91 THR A C 1
ATOM 670 O O . THR A 1 91 ? 1.791 6.969 7.833 1.00 90.75 91 THR A O 1
ATOM 673 N N . GLY A 1 92 ? 0.861 5.237 6.742 1.00 90.19 92 GLY A N 1
ATOM 674 C CA . GLY A 1 92 ? 1.845 5.132 5.673 1.00 90.19 92 GLY A CA 1
ATOM 675 C C . GLY A 1 92 ? 3.039 4.250 6.036 1.00 90.19 92 GLY A C 1
ATOM 676 O O . GLY A 1 92 ? 4.021 4.225 5.291 1.00 90.19 92 GLY A O 1
ATOM 677 N N . ARG A 1 93 ? 2.987 3.533 7.164 1.00 92.44 93 ARG A N 1
ATOM 678 C CA . ARG A 1 93 ? 4.047 2.608 7.558 1.00 92.44 93 ARG A CA 1
ATOM 679 C C . ARG A 1 93 ? 3.918 1.323 6.751 1.00 92.44 93 ARG A C 1
ATOM 681 O O . ARG A 1 93 ? 2.844 0.732 6.668 1.00 92.44 93 ARG A O 1
ATOM 688 N N . GLN A 1 94 ? 5.045 0.890 6.195 1.00 94.56 94 GLN A N 1
ATOM 689 C CA . GLN A 1 94 ? 5.148 -0.364 5.461 1.00 94.56 94 GLN A CA 1
ATOM 690 C C . GLN A 1 94 ? 5.564 -1.506 6.392 1.00 94.56 94 GLN A C 1
ATOM 692 O O . GLN A 1 94 ? 6.399 -1.312 7.284 1.00 94.56 94 GLN A O 1
ATOM 697 N N . TYR A 1 95 ? 5.003 -2.688 6.174 1.00 93.94 95 TYR A N 1
ATOM 698 C CA . TYR A 1 95 ? 5.360 -3.918 6.870 1.00 93.94 95 TYR A CA 1
ATOM 699 C C . TYR A 1 95 ? 5.170 -5.125 5.951 1.00 93.94 95 TYR A C 1
ATOM 701 O O . TYR A 1 95 ? 4.389 -5.083 5.004 1.00 93.94 95 TYR A O 1
ATOM 709 N N . VAL A 1 96 ? 5.911 -6.196 6.224 1.00 93.12 96 VAL A N 1
ATOM 710 C CA . VAL A 1 96 ? 5.732 -7.478 5.538 1.00 93.12 96 VAL A CA 1
ATOM 711 C C . VAL A 1 96 ? 4.544 -8.185 6.180 1.00 93.12 96 VAL A C 1
ATOM 713 O O . VAL A 1 96 ? 4.540 -8.344 7.402 1.00 93.12 96 VAL A O 1
ATOM 716 N N . ASN A 1 97 ? 3.567 -8.589 5.373 1.00 87.44 97 ASN A N 1
ATOM 717 C CA . ASN A 1 97 ? 2.471 -9.445 5.816 1.00 87.44 97 ASN A CA 1
ATOM 718 C C . ASN A 1 97 ? 2.934 -10.907 5.760 1.00 87.44 97 ASN A C 1
ATOM 720 O O . ASN A 1 97 ? 3.513 -11.315 4.749 1.00 87.44 97 ASN A O 1
ATOM 724 N N . GLN A 1 98 ? 2.770 -11.651 6.858 1.00 70.69 98 GLN A N 1
ATOM 725 C CA . GLN A 1 98 ? 3.306 -13.010 7.029 1.00 70.69 98 GLN A CA 1
ATOM 726 C C . GLN A 1 98 ? 2.206 -14.055 7.133 1.00 70.69 98 GLN A C 1
ATOM 728 O O . GLN A 1 98 ? 1.316 -13.866 7.985 1.00 70.69 98 GLN A O 1
#

Secondary structure (DSSP, 8-state):
--SSSHHHHHHHHHHHHHHHH---------PPEEEEEEES-GGGT-EEEEEEES-STTHHHHHHHH-GGGTT-EEEEEE-TTS-EEEE-TT--EEEE-

Sequence (98 aa):
MRRTIVKGIIIFVPIVFCLLLGQVISAQGAEGTPLSCYVGNPDDDQYLGDVEVFTLAGAASICNRTYSDCNGNCTACYIAEDGSQICIDVTGRQYVNQ

pLDDT: mean 80.51, std 17.82, range [43.78, 96.5]

Radius of gyration: 26.9 Å; chains: 1; bounding box: 39×45×76 Å